Protein AF-A2IAE3-F1 (afdb_monomer)

Foldseek 3Di:
DVVVVVVVVVVVVVVVPPDPPQAWDADPVRWTKTAQQAPPQPQVSLLVSCVVHVCVPDPNWRWGADDVVVVGDRSMITTD

pLDDT: mean 74.43, std 15.63, range [43.69, 90.38]

Organism: Xenopsylla cheopis (NCBI:txid163159)

Sequence (80 aa):
MKFLFVLSLIFVLQIVFADEELQCTEDGAGSYYIPKGCPKMDQNECQKLCDKLCASKVKNPKGYCGNVMRNVDADSCYCT

Radius of gyration: 17.74 Å; Cα contacts (8 Å, |Δi|>4): 133; chains: 1; bounding box: 28×53×37 Å

Mean predicted aligned error: 11.16 Å

Secondary structure (DSSP, 8-state):
--SHHHHHHHHHHTTTT-------EE-TTS-EEETTS-TT--HHHHHHHIIIIITTTSSSPPEEE--GGGTS-TT-EEE-

Structure (mmCIF, N/CA/C/O backbone):
data_AF-A2IAE3-F1
#
_entry.id   AF-A2IAE3-F1
#
loop_
_atom_site.group_PDB
_atom_site.id
_atom_site.type_symbol
_atom_site.label_atom_id
_atom_site.label_alt_id
_atom_site.label_comp_id
_atom_site.label_asym_id
_atom_site.label_entity_id
_atom_site.label_seq_id
_atom_site.pdbx_PDB_ins_code
_atom_site.Cartn_x
_atom_site.Cartn_y
_atom_site.Cartn_z
_atom_site.occupancy
_atom_site.B_iso_or_equiv
_atom_site.auth_seq_id
_atom_site.auth_comp_id
_atom_site.auth_asym_id
_atom_site.auth_atom_id
_atom_site.pdbx_PDB_model_num
ATOM 1 N N . MET A 1 1 ? -16.670 41.093 -24.875 1.00 51.38 1 MET A N 1
ATOM 2 C CA . MET A 1 1 ? -17.219 39.719 -24.759 1.00 51.38 1 MET A CA 1
ATOM 3 C C . MET A 1 1 ? -16.310 38.609 -25.321 1.00 51.38 1 MET A C 1
ATOM 5 O O . MET A 1 1 ? -16.746 37.473 -25.360 1.00 51.38 1 MET A O 1
ATOM 9 N N . LYS A 1 2 ? -15.052 38.872 -25.724 1.00 50.25 2 LYS A N 1
ATOM 10 C CA . LYS A 1 2 ? -14.098 37.814 -26.142 1.00 50.25 2 LYS A CA 1
ATOM 11 C C . LYS A 1 2 ? -13.151 37.348 -25.021 1.00 50.25 2 LYS A C 1
ATOM 13 O O . LYS A 1 2 ? -12.663 36.230 -25.067 1.00 50.25 2 LYS A O 1
ATOM 18 N N . PHE A 1 3 ? -12.942 38.173 -23.992 1.00 50.44 3 PHE A N 1
ATOM 19 C CA . PHE A 1 3 ? -11.988 37.894 -22.908 1.00 50.44 3 PHE A CA 1
ATOM 20 C C . PHE A 1 3 ? -12.468 36.863 -21.871 1.00 50.44 3 PHE A C 1
ATOM 22 O O . PHE A 1 3 ? -11.645 36.161 -21.299 1.00 50.44 3 PHE A O 1
ATOM 29 N N . LEU A 1 4 ? -13.782 36.712 -21.665 1.00 53.00 4 LEU A N 1
ATOM 30 C CA . LEU A 1 4 ? -14.327 35.726 -20.715 1.00 53.00 4 LEU A CA 1
ATOM 31 C C . LEU A 1 4 ? -14.146 34.277 -21.193 1.00 53.00 4 LEU A C 1
ATOM 33 O O . LEU A 1 4 ? -14.014 33.376 -20.376 1.00 53.00 4 LEU A O 1
ATOM 37 N N . PHE A 1 5 ? -14.088 34.066 -22.510 1.00 52.72 5 PHE A N 1
ATOM 38 C CA . PHE A 1 5 ? -13.940 32.737 -23.109 1.00 52.72 5 PHE A CA 1
ATOM 39 C C . PHE A 1 5 ? -12.519 32.170 -22.986 1.00 52.72 5 PHE A C 1
ATOM 41 O O . PHE A 1 5 ? -12.330 30.960 -23.022 1.00 52.72 5 PHE A O 1
ATOM 48 N N . VAL A 1 6 ? -11.508 33.032 -22.847 1.00 55.53 6 VAL A N 1
ATOM 49 C CA . VAL A 1 6 ? -10.109 32.594 -22.712 1.00 55.53 6 VAL A CA 1
ATOM 50 C C . VAL A 1 6 ? -9.823 32.138 -21.279 1.00 55.53 6 VAL A C 1
ATOM 52 O O . VAL A 1 6 ? -9.128 31.148 -21.077 1.00 55.53 6 VAL A O 1
ATOM 55 N N . LEU A 1 7 ? -10.416 32.804 -20.282 1.00 52.44 7 LEU A N 1
ATOM 56 C CA . LEU A 1 7 ? -10.282 32.421 -18.872 1.00 52.44 7 LEU A CA 1
ATOM 57 C C . LEU A 1 7 ? -10.931 31.064 -18.563 1.00 52.44 7 LEU A C 1
ATOM 59 O O . LEU A 1 7 ? -10.373 30.296 -17.783 1.00 52.44 7 LEU A O 1
ATOM 63 N N . SER A 1 8 ? -12.055 30.728 -19.204 1.00 53.12 8 SER A N 1
ATOM 64 C CA . SER A 1 8 ? -12.682 29.410 -19.040 1.00 53.12 8 SER A CA 1
ATOM 65 C C . SER A 1 8 ? -11.846 28.274 -19.642 1.00 53.12 8 SER A C 1
ATOM 67 O O . SER A 1 8 ? -11.804 27.194 -19.066 1.00 53.12 8 SER A O 1
ATOM 69 N N . LEU A 1 9 ? -11.126 28.512 -20.744 1.00 50.84 9 LEU A N 1
ATOM 70 C CA . LEU A 1 9 ? -10.241 27.517 -21.371 1.00 50.84 9 LEU A CA 1
ATOM 71 C C . LE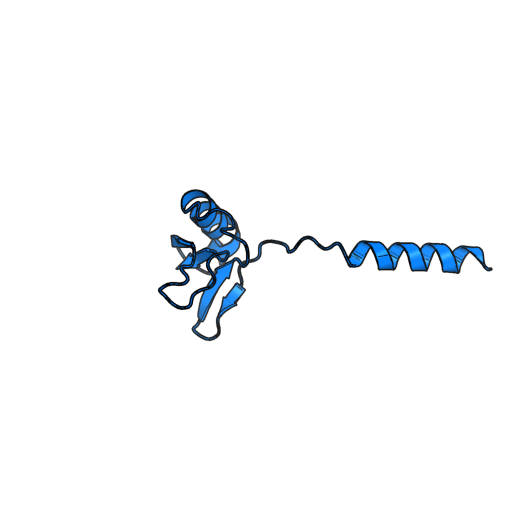U A 1 9 ? -9.006 27.180 -20.519 1.00 50.84 9 LEU A C 1
ATOM 73 O O . LEU A 1 9 ? -8.590 26.024 -20.479 1.00 50.84 9 LEU A O 1
ATOM 77 N N . ILE A 1 10 ? -8.445 28.160 -19.803 1.00 54.47 10 ILE A N 1
ATOM 78 C CA . ILE A 1 10 ? -7.289 27.939 -18.915 1.00 54.47 10 ILE A CA 1
ATOM 79 C C . ILE A 1 10 ? -7.682 27.064 -17.715 1.00 54.47 10 ILE A C 1
ATOM 81 O O . ILE A 1 10 ? -6.897 26.222 -17.283 1.00 54.47 10 ILE A O 1
ATOM 85 N N . PHE A 1 11 ? -8.912 27.209 -17.214 1.00 51.53 11 PHE A N 1
ATOM 86 C CA . PHE A 1 11 ? -9.394 26.445 -16.062 1.00 51.53 11 PHE A CA 1
ATOM 87 C C . PHE A 1 11 ? -9.544 24.943 -16.358 1.00 51.53 11 PHE A C 1
ATOM 89 O O . PHE A 1 11 ? -9.325 24.125 -15.473 1.00 51.53 11 PHE A O 1
ATOM 96 N N . VAL A 1 12 ? -9.858 24.564 -17.604 1.00 52.25 12 VAL A N 1
ATOM 97 C CA . VAL A 1 12 ? -10.003 23.149 -18.001 1.00 52.25 12 VAL A CA 1
ATOM 98 C C . VAL A 1 12 ? -8.643 22.454 -18.138 1.00 52.25 12 VAL A C 1
ATOM 100 O O . VAL A 1 12 ? -8.528 21.269 -17.831 1.00 52.25 12 VAL A O 1
ATOM 103 N N . LEU A 1 13 ? -7.590 23.176 -18.543 1.00 46.78 13 LEU A N 1
ATOM 104 C CA . LEU A 1 13 ? -6.265 22.577 -18.749 1.00 46.78 13 LEU A CA 1
ATOM 105 C C . LEU A 1 13 ? -5.581 22.151 -17.438 1.00 46.78 13 LEU A C 1
ATOM 107 O O . LEU A 1 13 ? -4.770 21.229 -17.448 1.00 46.78 13 LEU A O 1
ATOM 111 N N . GLN A 1 14 ? -5.907 22.792 -16.309 1.00 44.25 14 GLN A N 1
ATOM 112 C CA . GLN A 1 14 ? -5.311 22.452 -15.009 1.00 44.25 14 GLN A CA 1
ATOM 113 C C . GLN A 1 14 ? -5.886 21.167 -14.389 1.00 44.25 14 GLN A C 1
ATOM 115 O O . GLN A 1 14 ? -5.294 20.633 -13.461 1.00 44.25 14 GLN A O 1
ATOM 120 N N . ILE A 1 15 ? -6.995 20.636 -14.917 1.00 48.81 15 ILE A N 1
ATOM 121 C CA . ILE A 1 15 ? -7.658 19.426 -14.391 1.00 48.81 15 ILE A CA 1
ATOM 122 C C . ILE A 1 15 ? -6.977 18.142 -14.905 1.00 48.81 15 ILE A C 1
ATOM 124 O O . ILE A 1 15 ? -7.144 17.070 -14.335 1.00 48.81 15 ILE A O 1
ATOM 128 N N . VAL A 1 16 ? -6.174 18.233 -15.972 1.00 45.78 16 VAL A N 1
ATOM 129 C CA . VAL A 1 16 ? -5.518 17.066 -16.595 1.00 45.78 16 VAL A CA 1
ATOM 130 C C . VAL A 1 16 ? -4.224 16.664 -15.870 1.00 45.78 16 VAL A C 1
ATOM 132 O O . VAL A 1 16 ? -3.749 15.548 -16.038 1.00 45.78 16 VAL A O 1
ATOM 135 N N . PHE A 1 17 ? -3.679 17.536 -15.017 1.00 43.69 17 PHE A N 1
ATOM 136 C CA . PHE A 1 17 ? -2.543 17.234 -14.137 1.00 43.69 17 PHE A CA 1
ATOM 137 C C . PHE A 1 17 ? -3.011 16.809 -12.742 1.00 43.69 17 PHE A C 1
ATOM 139 O O . PHE A 1 17 ? -2.412 17.192 -11.741 1.00 43.69 17 PHE A O 1
ATOM 146 N N . ALA A 1 18 ? -4.108 16.054 -12.667 1.00 44.81 18 ALA A N 1
ATOM 147 C CA . ALA A 1 18 ? -4.425 15.324 -11.455 1.00 44.81 18 ALA A CA 1
ATOM 148 C C . ALA A 1 18 ? -3.340 14.256 -11.283 1.00 44.81 18 ALA A C 1
ATOM 150 O O . ALA A 1 18 ? -3.359 13.226 -11.959 1.00 44.81 18 ALA A O 1
ATOM 151 N N . ASP A 1 19 ? -2.359 14.566 -10.429 1.00 48.84 19 ASP A N 1
ATOM 152 C CA . ASP A 1 19 ? -1.684 13.597 -9.571 1.00 48.84 19 ASP A CA 1
ATOM 153 C C . ASP A 1 19 ? -2.584 12.367 -9.416 1.00 48.84 19 ASP A C 1
ATOM 155 O O . ASP A 1 19 ? -3.731 12.498 -8.983 1.00 48.84 19 ASP A O 1
ATOM 159 N N . GLU A 1 20 ? -2.103 11.187 -9.807 1.00 55.53 20 GLU A N 1
ATOM 160 C CA . GLU A 1 20 ? -2.745 9.944 -9.396 1.00 55.53 20 GLU A CA 1
ATOM 161 C C . GLU A 1 20 ? -2.748 9.927 -7.870 1.00 55.53 20 GLU A C 1
ATOM 163 O O . GLU A 1 20 ? -1.763 9.561 -7.229 1.00 55.53 20 GLU A O 1
ATOM 168 N N . GLU A 1 21 ? -3.841 10.405 -7.280 1.00 63.66 21 GLU A N 1
ATOM 169 C CA . GLU A 1 21 ? -4.011 10.387 -5.845 1.00 63.66 21 GLU A CA 1
ATOM 170 C C . GLU A 1 21 ? -3.943 8.927 -5.405 1.00 63.66 21 GLU A C 1
ATOM 172 O O . GLU A 1 21 ? -4.724 8.081 -5.844 1.00 63.66 21 GLU A O 1
ATOM 177 N N . LEU A 1 22 ? -2.979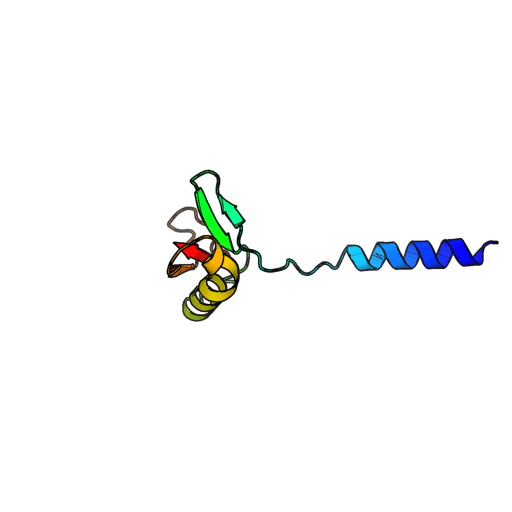 8.628 -4.536 1.00 75.75 22 LEU A N 1
ATOM 178 C CA . LEU A 1 22 ? -2.882 7.338 -3.871 1.00 75.75 22 LEU A CA 1
ATOM 179 C C . LEU A 1 22 ? -4.189 7.107 -3.106 1.00 75.75 22 LEU A C 1
ATOM 181 O O . LEU A 1 22 ? -4.457 7.773 -2.105 1.00 75.75 22 LEU A O 1
ATOM 185 N N . GLN A 1 23 ? -5.008 6.173 -3.582 1.00 85.88 23 GLN A N 1
ATOM 186 C CA . GLN A 1 23 ? -6.308 5.852 -2.998 1.00 85.88 23 GLN A CA 1
ATOM 187 C C . GLN A 1 23 ? -6.438 4.352 -2.740 1.00 85.88 23 GLN A C 1
ATOM 189 O O . GLN A 1 23 ? -5.928 3.524 -3.493 1.00 85.88 23 GLN A O 1
ATOM 194 N N . CYS A 1 24 ? -7.143 4.004 -1.663 1.00 87.50 24 CYS A N 1
ATOM 195 C CA . CYS A 1 24 ? -7.474 2.620 -1.350 1.00 87.50 24 CYS A CA 1
ATOM 196 C C . CYS A 1 24 ? -8.587 2.127 -2.284 1.00 87.50 24 CYS A C 1
ATOM 198 O O . CYS A 1 24 ? -9.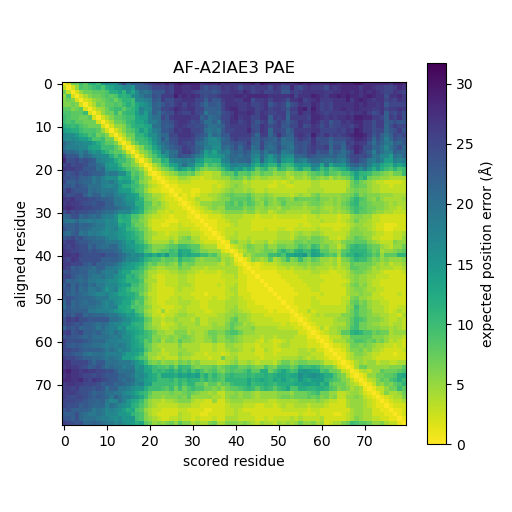731 2.570 -2.181 1.00 87.50 24 CYS A O 1
ATOM 200 N N . THR A 1 25 ? -8.240 1.219 -3.186 1.00 89.56 25 THR A N 1
ATOM 201 C CA . THR A 1 25 ? -9.110 0.642 -4.214 1.00 89.56 25 THR A CA 1
ATOM 202 C C . THR A 1 25 ? -9.421 -0.811 -3.868 1.00 89.56 25 THR A C 1
ATOM 204 O O . THR A 1 25 ? -8.557 -1.519 -3.368 1.00 89.56 25 THR A O 1
ATOM 207 N N . GLU A 1 26 ? -10.646 -1.265 -4.113 1.00 88.94 26 GLU A N 1
ATOM 208 C CA . GLU A 1 26 ? -11.047 -2.667 -3.938 1.00 88.94 26 GLU A CA 1
ATOM 209 C C . GLU A 1 26 ? -10.941 -3.407 -5.279 1.00 88.94 26 GLU A C 1
ATOM 211 O O . GLU A 1 26 ? -11.353 -2.883 -6.316 1.00 88.94 26 GLU A O 1
ATOM 216 N N . ASP A 1 27 ? -10.371 -4.609 -5.277 1.00 81.00 27 ASP A N 1
ATOM 217 C CA . ASP A 1 27 ? -10.329 -5.484 -6.443 1.00 81.00 27 ASP A CA 1
ATOM 218 C C .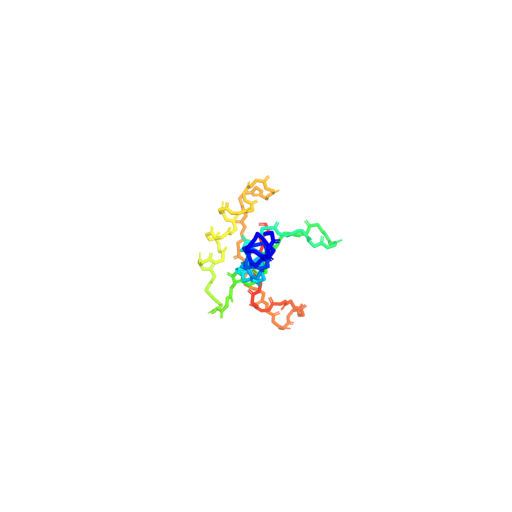 ASP A 1 27 ? -11.612 -6.324 -6.575 1.00 81.00 27 ASP A C 1
ATOM 220 O O . ASP A 1 27 ? -12.453 -6.398 -5.679 1.00 81.00 27 ASP A O 1
ATOM 224 N N . GLY A 1 28 ? -11.770 -7.006 -7.712 1.00 78.62 28 GLY A N 1
ATOM 225 C CA . GLY A 1 28 ? -12.936 -7.863 -7.963 1.00 78.62 28 GLY A CA 1
ATOM 226 C C . GLY A 1 28 ? -13.047 -9.092 -7.047 1.00 78.62 28 GLY A C 1
ATOM 227 O O . GLY A 1 28 ? -14.049 -9.801 -7.120 1.00 78.62 28 GLY A O 1
ATOM 228 N N . ALA A 1 29 ? -12.040 -9.362 -6.211 1.00 81.00 29 ALA A N 1
ATOM 229 C CA . ALA A 1 29 ? -12.030 -10.436 -5.222 1.00 81.00 29 ALA A CA 1
ATOM 230 C C . ALA A 1 29 ? -12.341 -9.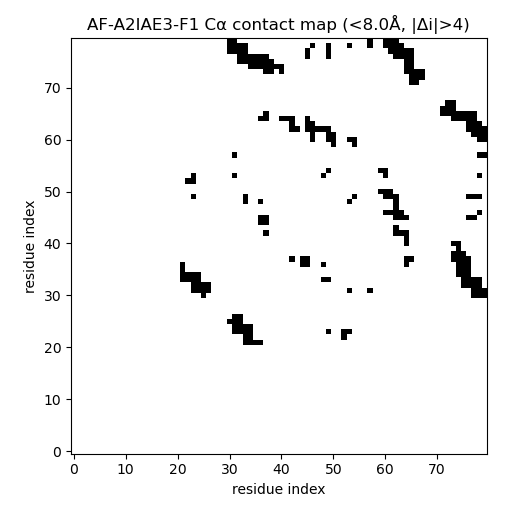935 -3.795 1.00 81.00 29 ALA A C 1
ATOM 232 O O . ALA A 1 29 ? -12.397 -10.750 -2.873 1.00 81.00 29 ALA A O 1
ATOM 233 N N . GLY A 1 30 ? -12.561 -8.627 -3.608 1.00 80.50 30 GLY A N 1
ATOM 234 C CA . GLY A 1 30 ? -12.809 -8.002 -2.305 1.00 80.50 30 GLY A CA 1
ATOM 235 C C . GLY A 1 30 ? -11.538 -7.702 -1.502 1.00 80.50 30 GLY A C 1
ATOM 236 O O . GLY A 1 30 ? -11.614 -7.455 -0.298 1.00 80.50 30 GLY A O 1
ATOM 237 N N . SER A 1 31 ? -10.364 -7.754 -2.136 1.00 83.56 31 SER A N 1
ATOM 238 C CA . SER A 1 31 ? -9.095 -7.327 -1.536 1.00 83.56 31 SER A CA 1
ATOM 239 C C . SER A 1 31 ? -8.848 -5.849 -1.813 1.00 83.56 31 SER A C 1
ATOM 241 O O . SER A 1 31 ? -9.253 -5.326 -2.847 1.00 83.56 31 SER A O 1
ATOM 243 N N . TYR A 1 32 ? -8.148 -5.163 -0.911 1.00 89.00 32 TYR A N 1
ATOM 244 C CA . TYR A 1 32 ? -7.861 -3.737 -1.055 1.00 89.00 32 TYR A CA 1
ATOM 245 C C . TYR A 1 32 ? -6.412 -3.505 -1.483 1.00 89.00 32 TYR A C 1
ATOM 247 O O . TYR A 1 32 ? -5.495 -4.186 -1.025 1.00 89.00 32 TYR A O 1
ATOM 255 N N . TYR A 1 33 ? -6.188 -2.530 -2.356 1.00 90.31 33 TYR A N 1
ATOM 256 C CA . TYR A 1 33 ? -4.872 -2.161 -2.856 1.00 90.31 33 TYR A CA 1
ATOM 257 C C . TYR A 1 33 ? -4.786 -0.669 -3.185 1.00 90.31 33 TYR A C 1
ATOM 259 O O . TYR A 1 33 ? -5.784 0.007 -3.407 1.00 90.31 33 TYR A O 1
ATOM 267 N N . ILE A 1 34 ? -3.570 -0.145 -3.211 1.00 89.75 34 ILE A N 1
ATOM 268 C CA . ILE A 1 34 ? -3.241 1.244 -3.495 1.00 89.75 34 ILE A CA 1
ATOM 269 C C . ILE A 1 34 ? -2.375 1.230 -4.757 1.00 89.75 34 ILE A C 1
ATOM 271 O O . ILE A 1 34 ? -1.208 0.816 -4.684 1.00 89.75 34 ILE A O 1
ATOM 275 N N . PRO A 1 35 ? -2.920 1.624 -5.921 1.00 87.31 35 PRO A N 1
ATOM 276 C CA . PRO A 1 35 ? -2.146 1.685 -7.152 1.00 87.31 35 PRO A CA 1
ATOM 277 C C . PRO A 1 35 ? -0.991 2.669 -6.967 1.00 87.31 35 PRO A C 1
ATOM 279 O O . PRO A 1 35 ? -1.159 3.704 -6.325 1.00 87.31 35 PRO A O 1
ATOM 282 N N . LYS A 1 36 ? 0.194 2.331 -7.484 1.00 85.88 36 LYS A N 1
ATOM 283 C CA . LYS A 1 36 ? 1.418 3.147 -7.341 1.00 85.88 36 LYS A CA 1
ATOM 284 C C . LYS A 1 36 ? 1.850 3.419 -5.894 1.00 85.88 36 LYS A C 1
ATOM 286 O O . LYS A 1 36 ? 2.674 4.296 -5.653 1.00 85.88 36 LYS A O 1
ATOM 291 N N . GLY A 1 37 ? 1.336 2.660 -4.924 1.00 84.38 37 GLY A N 1
ATOM 292 C CA . GLY A 1 37 ? 1.732 2.757 -3.519 1.00 84.38 37 GLY A CA 1
ATOM 293 C C . GLY A 1 37 ? 3.089 2.125 -3.200 1.00 84.38 37 GLY A C 1
ATOM 294 O O . GLY A 1 37 ? 3.520 2.189 -2.052 1.00 84.38 37 GLY A O 1
ATOM 295 N N . CYS A 1 38 ? 3.757 1.492 -4.170 1.00 85.94 38 CYS A N 1
ATOM 296 C CA . CYS A 1 38 ? 5.061 0.872 -3.966 1.00 85.94 38 CYS A CA 1
ATOM 297 C C . CYS A 1 38 ? 6.053 0.998 -5.149 1.00 85.94 38 CYS A C 1
ATOM 299 O O . CYS A 1 38 ? 6.637 0.004 -5.578 1.00 85.94 38 CYS A O 1
ATOM 301 N N . PRO A 1 39 ? 6.359 2.219 -5.630 1.00 70.81 39 PRO A N 1
ATOM 302 C CA . PRO A 1 39 ? 7.212 2.440 -6.808 1.00 70.81 39 PRO A CA 1
ATOM 303 C C . PRO A 1 39 ? 8.694 2.057 -6.607 1.00 70.81 39 PRO A C 1
ATOM 305 O O . PRO A 1 39 ? 9.485 2.096 -7.547 1.00 70.81 39 PRO A O 1
ATOM 308 N N . LYS A 1 40 ? 9.115 1.735 -5.375 1.00 74.44 40 LYS A N 1
ATOM 309 C CA . LYS A 1 40 ? 10.495 1.338 -5.027 1.00 74.44 40 LYS A CA 1
ATOM 310 C C . LYS A 1 40 ? 10.576 0.052 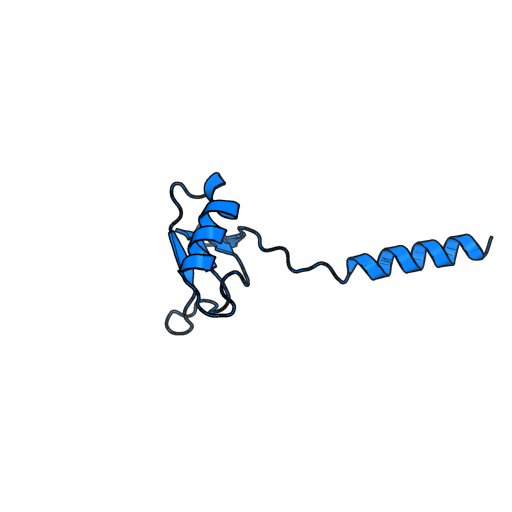-4.201 1.00 74.44 40 LYS A C 1
ATOM 312 O O . LYS A 1 40 ? 11.615 -0.213 -3.603 1.00 74.44 40 LYS A O 1
ATOM 317 N N . MET A 1 41 ? 9.500 -0.735 -4.144 1.00 67.50 41 MET A N 1
ATOM 318 C CA . MET A 1 41 ? 9.428 -1.944 -3.307 1.00 67.50 41 MET A CA 1
ATOM 319 C C . MET A 1 41 ? 9.672 -1.692 -1.800 1.00 67.50 41 MET A C 1
ATOM 321 O O . MET A 1 41 ? 10.071 -2.608 -1.078 1.00 67.50 41 MET A O 1
ATOM 325 N N . ASP A 1 42 ? 9.427 -0.474 -1.298 1.00 78.88 42 ASP A N 1
ATOM 326 C CA . ASP A 1 42 ? 9.522 -0.181 0.136 1.00 78.88 42 ASP A CA 1
ATOM 327 C C . ASP A 1 42 ? 8.256 -0.653 0.867 1.00 78.88 42 ASP A C 1
ATOM 329 O O . ASP A 1 42 ? 7.204 -0.008 0.868 1.00 78.88 42 ASP A O 1
ATOM 333 N N . GLN A 1 43 ? 8.372 -1.809 1.519 1.00 78.69 43 GLN A N 1
ATOM 334 C CA . GLN A 1 43 ? 7.275 -2.405 2.279 1.00 78.69 43 GLN A CA 1
ATOM 335 C C . GLN A 1 43 ? 6.826 -1.545 3.468 1.00 78.69 43 GLN A C 1
ATOM 337 O O . GLN A 1 43 ? 5.647 -1.571 3.821 1.00 78.69 43 GLN A O 1
ATOM 342 N N . ASN A 1 44 ? 7.721 -0.763 4.078 1.00 85.31 44 ASN A N 1
ATOM 343 C CA . ASN A 1 44 ? 7.358 0.078 5.218 1.00 85.31 44 ASN A CA 1
ATOM 344 C C . ASN A 1 44 ? 6.516 1.277 4.778 1.00 85.31 44 ASN A C 1
ATOM 346 O O . ASN A 1 44 ? 5.615 1.697 5.508 1.00 85.31 44 ASN A O 1
ATOM 350 N N . GLU A 1 45 ? 6.794 1.839 3.600 1.00 85.75 45 GLU A N 1
ATOM 351 C CA . GLU A 1 45 ? 5.947 2.884 3.018 1.00 85.75 45 GLU A CA 1
ATOM 352 C C . GLU A 1 45 ? 4.571 2.334 2.652 1.00 85.75 45 GLU A C 1
ATOM 354 O O . GLU A 1 45 ? 3.561 2.935 3.020 1.00 85.75 45 GLU A O 1
ATOM 359 N N . CYS A 1 46 ? 4.523 1.149 2.042 1.00 88.12 46 CYS A N 1
ATOM 360 C CA . CYS A 1 46 ? 3.269 0.470 1.736 1.00 88.12 46 CYS A CA 1
ATOM 361 C C . CYS A 1 46 ? 2.420 0.223 2.999 1.00 88.12 46 CYS A C 1
ATOM 363 O O . CYS A 1 46 ? 1.244 0.581 3.032 1.00 88.12 46 CYS A O 1
ATOM 365 N N . GLN A 1 47 ? 3.017 -0.281 4.085 1.00 90.19 47 GLN A N 1
ATOM 366 C CA . GLN A 1 47 ? 2.322 -0.453 5.366 1.00 90.19 47 GLN A CA 1
ATOM 367 C C . GLN A 1 47 ? 1.716 0.865 5.878 1.00 90.19 47 GLN A C 1
ATOM 369 O O . GLN A 1 47 ? 0.534 0.915 6.215 1.00 90.19 47 GLN A O 1
ATOM 374 N N . LYS A 1 48 ? 2.489 1.958 5.875 1.00 89.31 48 LYS A N 1
ATOM 375 C CA . LYS A 1 48 ? 1.997 3.280 6.304 1.00 89.31 48 LYS A CA 1
ATOM 376 C C . LYS A 1 48 ? 0.858 3.790 5.423 1.00 89.31 48 LYS A C 1
ATOM 378 O O . LYS A 1 48 ? -0.070 4.418 5.931 1.00 89.31 48 LYS A O 1
ATOM 383 N N . LEU A 1 49 ? 0.930 3.551 4.114 1.00 89.62 49 LEU A N 1
ATOM 384 C CA . LEU A 1 49 ? -0.128 3.919 3.175 1.00 89.62 49 LEU A CA 1
ATOM 385 C C . LEU A 1 49 ? -1.405 3.122 3.446 1.00 89.62 49 LEU A C 1
ATOM 387 O O . LEU A 1 49 ? -2.479 3.717 3.504 1.00 89.62 49 LEU A O 1
ATOM 391 N N . CYS A 1 50 ? -1.293 1.820 3.703 1.00 89.31 50 CYS A N 1
ATOM 392 C CA . CYS A 1 50 ? -2.420 0.986 4.100 1.00 89.31 50 CYS A CA 1
ATOM 393 C C . CYS A 1 50 ? -3.066 1.463 5.409 1.00 89.31 50 CYS A C 1
ATOM 395 O O . CYS A 1 50 ? -4.285 1.629 5.465 1.00 89.31 50 CYS A O 1
ATOM 397 N N . ASP A 1 51 ? -2.268 1.767 6.434 1.00 90.38 51 ASP A N 1
ATOM 398 C CA . ASP A 1 51 ? -2.773 2.291 7.709 1.00 90.38 51 ASP A CA 1
ATOM 399 C C . ASP A 1 51 ? -3.450 3.662 7.551 1.00 90.38 51 ASP A C 1
ATOM 401 O O . ASP A 1 51 ? -4.409 3.978 8.253 1.00 90.38 51 ASP A O 1
ATOM 405 N N . LYS A 1 52 ? -2.983 4.491 6.613 1.00 88.44 52 LYS A N 1
ATOM 406 C CA . LYS A 1 52 ? -3.527 5.837 6.393 1.00 88.44 52 LYS A CA 1
ATOM 407 C C . LYS A 1 52 ? -4.774 5.847 5.508 1.00 88.44 52 LYS A C 1
ATOM 409 O O . LYS A 1 52 ? -5.705 6.600 5.783 1.00 88.44 52 LYS A O 1
ATOM 414 N N . LEU A 1 53 ? -4.775 5.063 4.432 1.00 89.25 53 LEU A N 1
ATOM 415 C CA . LEU A 1 53 ? -5.779 5.132 3.365 1.00 89.25 53 LEU A CA 1
ATOM 416 C C . LEU A 1 53 ? -6.800 3.992 3.439 1.00 89.25 53 LEU A C 1
ATOM 418 O O . LEU A 1 53 ? -7.953 4.190 3.063 1.00 89.25 53 LEU A O 1
ATOM 422 N N . CYS A 1 54 ? -6.404 2.823 3.947 1.00 88.38 54 CYS A N 1
ATOM 423 C CA . CYS A 1 54 ? -7.237 1.620 3.974 1.00 88.38 54 CYS A CA 1
ATOM 424 C C . CYS A 1 54 ? -7.744 1.228 5.370 1.00 88.38 54 CYS A C 1
ATOM 426 O O . CYS A 1 54 ? -8.601 0.351 5.458 1.00 88.38 54 CYS A O 1
ATOM 428 N N . ALA A 1 55 ? -7.308 1.873 6.459 1.00 86.62 55 ALA A N 1
ATOM 429 C CA . ALA A 1 55 ? -7.731 1.510 7.823 1.00 86.62 55 ALA A CA 1
ATOM 430 C C . ALA A 1 55 ? -9.245 1.642 8.091 1.00 86.62 55 ALA A C 1
ATOM 432 O O . ALA A 1 55 ? -9.761 1.056 9.041 1.00 86.62 55 ALA A O 1
ATOM 433 N N . SER A 1 56 ? -9.976 2.395 7.261 1.00 87.75 56 SER A N 1
ATOM 434 C CA . SER A 1 56 ? -11.443 2.482 7.326 1.00 87.75 56 SER A CA 1
ATOM 435 C C . SER A 1 56 ? -12.158 1.290 6.674 1.00 87.75 56 SER A C 1
ATOM 437 O O . SER A 1 56 ? -13.348 1.089 6.916 1.00 87.75 56 SER A O 1
ATOM 439 N N . LYS A 1 57 ? -11.451 0.511 5.849 1.00 86.38 57 LYS A N 1
ATOM 440 C CA . LYS A 1 57 ? -11.972 -0.633 5.084 1.00 86.38 57 LYS A CA 1
ATOM 441 C C . LYS A 1 57 ? -11.449 -1.966 5.608 1.00 86.38 57 LYS A C 1
ATOM 443 O O . LYS A 1 57 ? -12.206 -2.924 5.717 1.00 86.38 57 LYS A O 1
ATOM 448 N N . VAL A 1 58 ? -10.174 -2.001 5.982 1.00 85.38 58 VAL A N 1
ATOM 449 C CA . VAL A 1 58 ? -9.465 -3.190 6.451 1.00 85.38 58 VAL A CA 1
ATOM 450 C C . VAL A 1 58 ? -9.022 -2.960 7.891 1.00 85.38 58 VAL A C 1
ATOM 452 O O . VAL A 1 58 ? -8.337 -1.987 8.205 1.00 85.38 58 VAL A O 1
ATOM 455 N N . LYS A 1 59 ? -9.428 -3.851 8.797 1.00 82.75 59 LYS A N 1
ATOM 456 C CA . LYS A 1 59 ? -9.088 -3.751 10.219 1.00 82.75 59 LYS A CA 1
ATOM 457 C C . LYS A 1 59 ? -7.663 -4.263 10.443 1.00 82.75 59 LYS A C 1
ATOM 459 O O . LYS A 1 59 ? -7.429 -5.455 10.288 1.00 82.75 59 LYS A O 1
ATOM 464 N N . ASN A 1 60 ? -6.760 -3.389 10.896 1.00 81.94 60 ASN A N 1
ATOM 465 C CA . ASN A 1 60 ? -5.317 -3.658 11.031 1.00 81.94 60 ASN A CA 1
ATOM 466 C C . ASN A 1 60 ? -4.681 -4.093 9.699 1.00 81.94 60 ASN A C 1
ATOM 468 O O . ASN A 1 60 ? -4.199 -5.226 9.605 1.00 81.94 60 ASN A O 1
ATOM 472 N N . PRO A 1 61 ? -4.711 -3.223 8.677 1.00 84.50 61 PRO A N 1
ATOM 473 C CA . PRO A 1 61 ? -4.273 -3.602 7.349 1.00 84.50 61 PRO A CA 1
ATOM 474 C C . PRO A 1 61 ? -2.783 -3.928 7.352 1.00 84.50 61 PRO A C 1
ATOM 476 O O . PRO A 1 61 ? -1.981 -3.204 7.937 1.00 84.50 61 PRO A O 1
ATOM 479 N N . LYS A 1 62 ? -2.400 -5.008 6.682 1.00 85.56 62 LYS A N 1
ATOM 480 C CA . LYS A 1 62 ? -1.001 -5.331 6.410 1.00 85.56 62 LYS A CA 1
ATOM 481 C C . LYS A 1 62 ? -0.671 -4.989 4.969 1.00 85.56 62 LYS A C 1
ATOM 483 O O . LYS A 1 62 ? -1.322 -5.487 4.054 1.00 85.56 62 LYS A O 1
ATOM 488 N N . GLY A 1 63 ? 0.327 -4.133 4.793 1.00 85.69 63 GLY A N 1
ATOM 489 C CA . GLY A 1 63 ? 0.795 -3.666 3.498 1.00 85.69 63 GLY A CA 1
ATOM 490 C C . GLY A 1 63 ? 1.856 -4.582 2.906 1.00 85.69 63 GLY A C 1
ATOM 491 O O . GLY A 1 63 ? 2.881 -4.847 3.533 1.00 85.69 63 GLY A O 1
ATOM 492 N N . TYR A 1 64 ? 1.640 -5.019 1.671 1.00 87.62 64 TYR A N 1
ATOM 493 C CA . TYR A 1 64 ? 2.617 -5.763 0.887 1.00 87.62 64 TYR A CA 1
ATOM 494 C C . TYR A 1 64 ? 2.713 -5.183 -0.516 1.00 87.62 64 TYR A C 1
ATOM 496 O O . TYR A 1 64 ? 1.708 -5.018 -1.200 1.00 87.62 64 TYR A O 1
ATOM 504 N N . CYS A 1 65 ? 3.926 -4.915 -0.981 1.00 87.00 65 CYS A N 1
ATOM 505 C CA . CYS A 1 65 ? 4.126 -4.531 -2.372 1.00 87.00 65 CYS A CA 1
ATOM 506 C C . CYS A 1 65 ? 3.854 -5.726 -3.282 1.00 87.00 65 CYS A C 1
ATOM 508 O O . CYS A 1 65 ? 4.250 -6.857 -2.970 1.00 87.00 65 CYS A O 1
ATOM 510 N N . GLY A 1 66 ? 3.164 -5.476 -4.391 1.00 80.69 66 GLY A N 1
ATOM 511 C CA . GLY A 1 66 ? 2.920 -6.492 -5.394 1.00 80.69 66 GLY A CA 1
ATOM 512 C C . GLY A 1 66 ? 4.226 -7.051 -5.950 1.00 80.69 66 GLY A C 1
ATOM 513 O O . GLY A 1 66 ? 5.302 -6.458 -5.857 1.00 80.69 66 GLY A O 1
ATOM 514 N N . ASN A 1 67 ? 4.145 -8.254 -6.502 1.00 75.50 67 ASN A N 1
ATOM 515 C CA . ASN A 1 67 ? 5.293 -8.925 -7.085 1.00 75.50 67 ASN A CA 1
ATOM 516 C C . ASN A 1 67 ? 4.865 -9.567 -8.400 1.00 75.50 67 ASN A C 1
ATOM 518 O O . ASN A 1 67 ? 3.925 -10.367 -8.427 1.00 75.50 67 ASN A O 1
ATOM 522 N N . VAL A 1 68 ? 5.609 -9.270 -9.467 1.00 61.62 68 VAL A N 1
ATOM 523 C CA . VAL A 1 68 ? 5.379 -9.802 -10.817 1.00 61.62 68 VAL A CA 1
ATOM 524 C C . VAL A 1 68 ? 5.353 -11.335 -10.824 1.00 61.62 68 VAL A C 1
ATOM 526 O O . VAL A 1 68 ? 4.577 -11.929 -11.565 1.00 61.62 68 VAL A O 1
ATOM 529 N N . MET A 1 69 ? 6.105 -12.001 -9.935 1.00 59.66 69 MET A N 1
ATOM 530 C CA . MET A 1 69 ? 6.085 -13.467 -9.795 1.00 59.66 69 MET A CA 1
ATOM 531 C C . MET A 1 69 ? 4.720 -14.035 -9.383 1.00 59.66 69 MET A C 1
ATOM 533 O O . MET A 1 69 ? 4.475 -15.226 -9.557 1.00 59.66 69 MET A O 1
ATOM 537 N N . ARG A 1 70 ? 3.835 -13.206 -8.823 1.00 61.69 70 ARG A N 1
ATOM 538 C CA . ARG A 1 70 ? 2.470 -13.581 -8.436 1.00 61.69 70 ARG A CA 1
ATOM 539 C C . ARG A 1 70 ? 1.409 -13.057 -9.414 1.00 61.69 70 ARG A C 1
ATOM 541 O O . ARG A 1 70 ? 0.234 -13.138 -9.085 1.00 61.69 70 ARG A O 1
ATOM 548 N N . ASN A 1 71 ? 1.803 -12.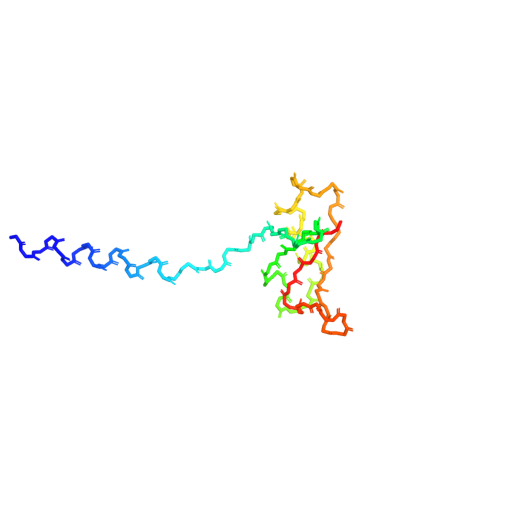556 -10.594 1.00 66.31 71 ASN A N 1
ATOM 549 C CA . ASN A 1 71 ? 0.932 -11.845 -11.549 1.00 66.31 71 ASN A CA 1
ATOM 550 C C . ASN A 1 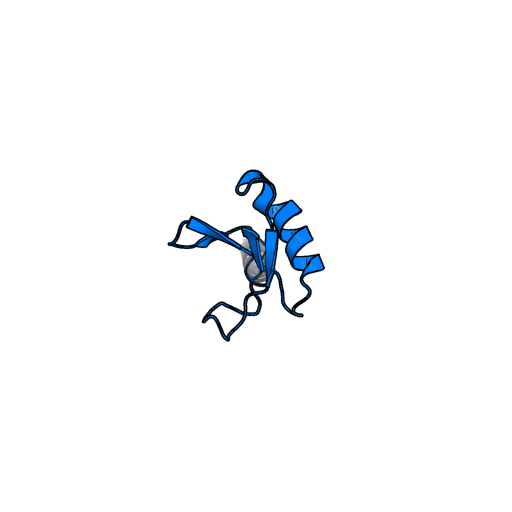71 ? 0.216 -10.639 -10.925 1.00 66.31 71 ASN A C 1
ATOM 552 O O . ASN A 1 71 ? -0.934 -10.343 -11.238 1.00 66.31 71 ASN A O 1
ATOM 556 N N . VAL A 1 72 ? 0.901 -9.967 -10.005 1.00 71.25 72 VAL A N 1
ATOM 557 C CA . VAL A 1 72 ? 0.373 -8.847 -9.235 1.00 71.25 72 VAL A CA 1
ATOM 558 C C . VAL A 1 72 ? 1.199 -7.612 -9.590 1.00 71.25 72 VAL A C 1
ATOM 560 O O . VAL A 1 72 ? 2.420 -7.716 -9.733 1.00 71.25 72 VAL A O 1
ATOM 563 N N . ASP A 1 73 ? 0.541 -6.465 -9.760 1.00 78.06 73 ASP A N 1
ATOM 564 C CA . ASP A 1 73 ? 1.187 -5.215 -10.168 1.00 78.06 73 ASP A CA 1
ATOM 565 C C . ASP A 1 73 ? 2.259 -4.807 -9.146 1.00 78.06 73 ASP A C 1
ATOM 567 O O . ASP A 1 73 ? 1.964 -4.617 -7.965 1.00 78.06 73 ASP A O 1
ATOM 571 N N . ALA A 1 74 ? 3.517 -4.735 -9.589 1.00 77.44 74 ALA A N 1
ATOM 572 C CA . ALA A 1 74 ? 4.663 -4.550 -8.700 1.00 77.44 74 ALA A CA 1
ATOM 573 C C . ALA A 1 74 ? 4.724 -3.161 -8.053 1.00 77.44 74 ALA A C 1
ATOM 575 O O . ALA A 1 74 ? 5.297 -3.020 -6.973 1.00 77.44 74 ALA A O 1
ATOM 576 N N . ASP A 1 75 ? 4.106 -2.166 -8.688 1.00 84.81 75 ASP A N 1
ATOM 577 C CA . ASP A 1 75 ? 4.067 -0.792 -8.197 1.00 84.81 75 ASP A CA 1
ATOM 578 C C . ASP A 1 75 ? 2.882 -0.567 -7.251 1.00 84.81 75 ASP A C 1
ATOM 580 O O . ASP A 1 75 ? 2.785 0.472 -6.596 1.00 84.81 75 ASP A O 1
ATOM 584 N N . SER A 1 76 ? 1.975 -1.537 -7.147 1.00 87.00 76 SER A N 1
ATOM 585 C CA . SER A 1 76 ? 0.799 -1.472 -6.290 1.00 87.00 76 SER A CA 1
ATOM 586 C C . SER A 1 76 ? 1.092 -2.001 -4.884 1.00 87.00 76 SER A C 1
ATOM 588 O O . SER A 1 76 ? 1.841 -2.958 -4.680 1.00 87.00 76 SER A O 1
ATOM 590 N N . CYS A 1 77 ? 0.486 -1.367 -3.885 1.00 89.44 77 CYS A N 1
ATOM 591 C CA . CYS A 1 77 ? 0.581 -1.750 -2.481 1.00 89.44 77 CYS A CA 1
ATOM 592 C C . CYS A 1 77 ? -0.723 -2.425 -2.041 1.00 89.44 77 CYS A C 1
ATOM 594 O O . CYS A 1 77 ? -1.772 -1.798 -2.052 1.00 89.44 77 CYS A O 1
ATOM 596 N N . TYR A 1 78 ? -0.676 -3.694 -1.662 1.00 88.62 78 TYR A N 1
ATOM 597 C CA . TYR A 1 78 ? -1.839 -4.489 -1.272 1.00 88.62 78 TYR A CA 1
ATOM 598 C C . TYR A 1 78 ? -2.031 -4.448 0.238 1.00 88.62 78 TYR A C 1
ATOM 600 O O . TYR A 1 78 ? -1.080 -4.671 0.982 1.00 88.62 78 TYR A O 1
ATOM 608 N N . CYS A 1 79 ? -3.260 -4.193 0.676 1.00 88.25 79 CYS A N 1
ATOM 609 C CA . CYS A 1 79 ? -3.638 -4.026 2.072 1.00 88.25 79 CYS A CA 1
ATOM 610 C C . CYS A 1 79 ? -4.602 -5.149 2.473 1.00 88.25 79 CYS A C 1
ATOM 612 O O . CYS A 1 79 ? -5.758 -5.153 2.047 1.00 88.25 79 CYS A O 1
ATOM 614 N N . THR A 1 80 ? -4.123 -6.100 3.279 1.00 83.56 80 THR A N 1
ATOM 615 C CA . THR A 1 80 ? -4.893 -7.282 3.723 1.00 83.56 80 THR A CA 1
ATOM 616 C C . THR A 1 80 ? -5.294 -7.196 5.181 1.00 83.56 80 THR A C 1
ATOM 618 O O . THR A 1 80 ? -4.419 -6.767 5.969 1.00 83.56 80 THR A O 1
#

Solvent-accessible surface area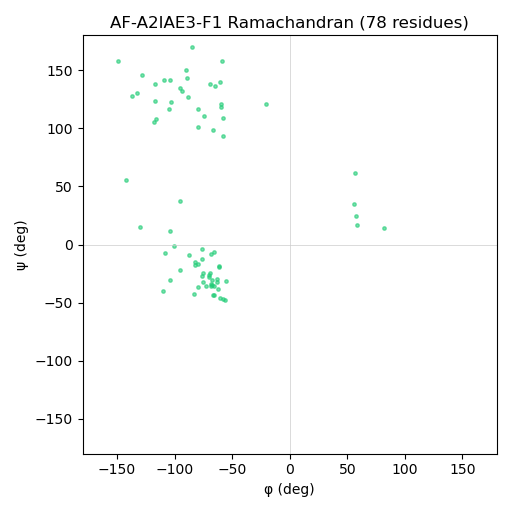 (backbone atoms only — not comparable to full-atom values): 4503 Å² total; per-residue (Å²): 135,72,70,69,63,55,59,57,56,57,61,59,62,64,64,76,69,61,70,84,71,78,47,63,39,72,48,101,84,75,48,37,31,20,62,68,42,10,82,77,66,46,41,70,58,11,28,53,48,18,54,72,58,29,44,92,81,31,86,81,31,44,29,39,45,32,42,63,93,72,79,31,61,42,34,22,14,33,31,84

Nearest PDB structures (foldseek):
  4u9b-assembly1_A  TM=3.444E-01  e=4.940E+00  Shewanella oneidensis MR-1
  2kil-assembly1_A  TM=3.923E-01  e=7.754E+00  Shewanella oneidensis
  2gre-assembly1_B  TM=2.829E-01  e=8.820E+00  Bacillus cereus